Protein AF-A0A231PAL4-F1 (afdb_monomer)

Solvent-accessible surface area (backbone atoms only — not comparable to full-atom values): 9939 Å² total; per-residue (Å²): 138,85,85,81,90,84,82,70,64,68,64,56,58,49,52,58,47,54,54,49,52,53,48,51,53,49,39,53,54,52,53,68,63,46,61,70,56,33,43,75,72,53,26,36,40,89,62,67,60,74,56,46,63,64,40,51,74,91,27,36,32,76,67,29,50,50,52,46,50,51,30,50,54,50,43,44,51,61,42,60,47,79,77,70,95,59,98,63,78,70,42,53,28,37,40,40,36,51,38,51,48,91,56,42,70,84,52,49,82,49,59,83,30,42,78,40,78,52,65,44,80,92,60,52,21,35,31,42,27,30,54,32,71,31,46,93,82,46,59,49,59,53,39,46,51,30,24,53,51,48,43,27,67,61,30,58,21,50,80,70,79,52,67,47,78,46,64,73,79,77,72,75,86,127

Foldseek 3Di:
DDDDPPDPPPVVVVVVVVVVVVLLVVLVVLLPDDLVVCVVVQQFAPAPAFQDAWGDPVRGDPVVVVSLVVLLVLLCCQFQPDPPPDPDDWWKKKKKWKAQPVLCVLVVSCVNQFPDWDADDVNRIIIGIGIGTADPVRSSVSSNVSSVNSSCSRTRRHPDTDMDMGTDDPDPDD

Mean predicted aligned error: 9.57 Å

pLDDT: mean 79.98, std 18.81, range [31.55, 98.12]

Secondary structure (DSSP, 8-state):
------SSHHHHHHHHHHHHHHHHHHHHHHHT--HHHHHHTTSB-SPPPTTSS---GGGB-HHHHHHHHHHHHHHHHHHHSPPP--SS--EEEEEEEEEETTTGGGGGGGGGTEEEEEEETTTTEEEEEEEEEE-TT-HHHHHHHHHHHHHIIIII--S---EEEEETT-PPP-

Structure (mmCIF, N/CA/C/O backbone):
data_AF-A0A231PAL4-F1
#
_entry.id   AF-A0A231PAL4-F1
#
loop_
_atom_site.group_PDB
_atom_site.id
_atom_site.type_symbol
_atom_site.label_atom_id
_atom_site.label_alt_id
_atom_site.label_comp_id
_atom_site.label_asym_id
_atom_site.label_entity_id
_atom_site.label_seq_id
_atom_site.pdbx_PDB_ins_code
_atom_site.Cartn_x
_atom_site.Cartn_y
_atom_site.Cartn_z
_atom_site.occupancy
_atom_site.B_iso_or_equiv
_atom_site.auth_seq_id
_atom_site.auth_comp_id
_atom_site.auth_asym_id
_atom_site.auth_atom_id
_atom_site.pdbx_PDB_model_num
ATOM 1 N N . MET A 1 1 ? 55.505 9.722 -23.314 1.00 39.56 1 MET A N 1
ATOM 2 C CA . MET A 1 1 ? 54.727 9.833 -22.062 1.00 39.56 1 MET A CA 1
ATOM 3 C C . MET A 1 1 ? 53.304 9.411 -22.370 1.00 39.56 1 MET A C 1
ATOM 5 O O . MET A 1 1 ? 52.589 10.172 -23.003 1.00 39.56 1 MET A O 1
ATOM 9 N N . ALA A 1 2 ? 52.949 8.171 -22.037 1.00 39.62 2 ALA A N 1
ATOM 10 C CA . ALA A 1 2 ? 51.598 7.645 -22.199 1.00 39.62 2 ALA A CA 1
ATOM 11 C C . ALA A 1 2 ? 50.848 7.845 -20.877 1.00 39.62 2 ALA A C 1
ATOM 13 O O . ALA A 1 2 ? 51.304 7.373 -19.838 1.00 39.62 2 ALA A O 1
ATOM 14 N N . THR A 1 3 ? 49.749 8.593 -20.904 1.00 45.41 3 THR A N 1
ATOM 15 C CA . THR A 1 3 ? 48.807 8.692 -19.785 1.00 45.41 3 THR A CA 1
ATOM 16 C C . THR A 1 3 ? 47.838 7.521 -19.865 1.00 45.41 3 THR A C 1
ATOM 18 O O . THR A 1 3 ? 47.054 7.423 -20.806 1.00 45.41 3 THR A O 1
ATOM 21 N N . ASP A 1 4 ? 47.941 6.635 -18.884 1.00 41.78 4 ASP A N 1
ATOM 22 C CA . ASP A 1 4 ? 47.073 5.487 -18.644 1.00 41.78 4 ASP A CA 1
ATOM 23 C C . ASP A 1 4 ? 45.671 5.957 -18.181 1.00 41.78 4 ASP A C 1
ATOM 25 O O . ASP A 1 4 ? 45.582 6.672 -17.177 1.00 41.78 4 ASP A O 1
ATOM 29 N N . PRO A 1 5 ? 44.569 5.616 -18.880 1.00 47.16 5 PRO A N 1
ATOM 30 C CA . PRO A 1 5 ? 43.214 5.977 -18.478 1.00 47.16 5 PRO A CA 1
ATOM 31 C C . PRO A 1 5 ? 42.519 4.826 -17.728 1.00 47.16 5 PRO A C 1
ATOM 33 O O . PRO A 1 5 ? 41.388 4.482 -18.051 1.00 47.16 5 PRO A O 1
ATOM 36 N N . THR A 1 6 ? 43.155 4.221 -16.720 1.00 50.81 6 THR A N 1
ATOM 37 C CA . THR A 1 6 ? 42.575 3.058 -16.008 1.00 50.81 6 THR A CA 1
ATOM 38 C C . THR A 1 6 ? 42.416 3.286 -14.500 1.00 50.81 6 THR A C 1
ATOM 40 O O . THR A 1 6 ? 42.721 2.418 -13.690 1.00 50.81 6 THR A O 1
ATOM 43 N N . ALA A 1 7 ? 41.926 4.459 -14.079 1.00 43.41 7 ALA A N 1
ATOM 44 C CA . ALA A 1 7 ? 41.686 4.754 -12.654 1.00 43.41 7 ALA A CA 1
ATOM 45 C C . ALA A 1 7 ? 40.228 5.126 -12.294 1.00 43.41 7 ALA A C 1
ATOM 47 O O . ALA A 1 7 ? 39.938 5.413 -11.136 1.00 43.41 7 ALA A O 1
ATOM 48 N N . GLY A 1 8 ? 39.285 5.103 -13.250 1.00 39.06 8 GLY A N 1
ATOM 49 C CA . GLY A 1 8 ? 37.893 5.546 -13.029 1.00 39.06 8 GLY A CA 1
ATOM 50 C C . GLY A 1 8 ? 36.840 4.444 -12.817 1.00 39.06 8 GLY A C 1
ATOM 51 O O . GLY A 1 8 ? 35.751 4.726 -12.314 1.00 39.06 8 GLY A O 1
ATOM 52 N N . GLU A 1 9 ? 37.130 3.194 -13.185 1.00 39.22 9 GLU A N 1
ATOM 53 C CA . GLU A 1 9 ? 36.145 2.098 -13.196 1.00 39.22 9 GLU A CA 1
ATOM 54 C C . GLU A 1 9 ? 35.935 1.314 -11.881 1.00 39.22 9 GLU A C 1
ATOM 56 O O . GLU A 1 9 ? 34.792 0.911 -11.630 1.00 39.22 9 GLU A O 1
ATOM 61 N N . PRO A 1 10 ? 36.929 1.086 -10.995 1.00 38.16 10 PRO A N 1
ATOM 62 C CA . PRO A 1 10 ? 36.701 0.243 -9.817 1.00 38.16 10 PRO A CA 1
ATOM 63 C C . PRO A 1 10 ? 35.862 0.948 -8.739 1.00 38.16 10 PRO A C 1
ATOM 65 O O . PRO A 1 10 ? 35.015 0.312 -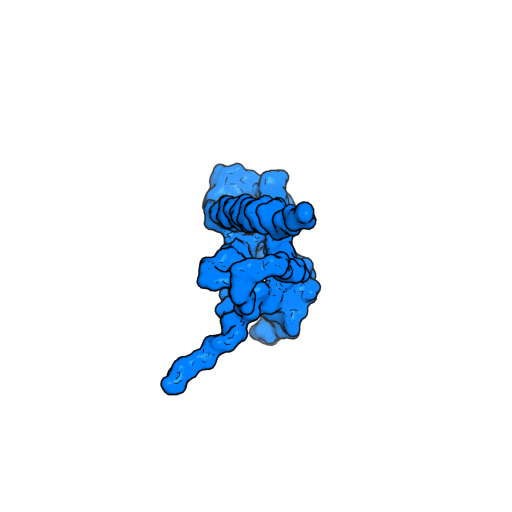8.109 1.00 38.16 10 PRO A O 1
ATOM 68 N N . ALA A 1 11 ? 36.021 2.267 -8.576 1.00 36.81 11 ALA A N 1
ATOM 69 C CA . ALA A 1 11 ? 35.283 3.054 -7.586 1.00 36.81 11 ALA A CA 1
ATOM 70 C C . ALA A 1 11 ? 33.777 3.141 -7.903 1.00 36.81 11 ALA A C 1
ATOM 72 O O . ALA A 1 11 ? 32.945 3.009 -7.006 1.00 36.81 11 ALA A O 1
ATOM 73 N N . ARG A 1 12 ? 33.410 3.263 -9.188 1.00 32.91 12 ARG A N 1
ATOM 74 C CA . ARG A 1 12 ? 32.002 3.293 -9.629 1.00 32.91 12 ARG A CA 1
ATOM 75 C C . ARG A 1 12 ? 31.307 1.938 -9.453 1.00 32.91 12 ARG A C 1
ATOM 77 O O . ARG A 1 12 ? 30.153 1.892 -9.034 1.00 32.91 12 ARG A O 1
ATOM 84 N N . ARG A 1 13 ? 32.016 0.824 -9.690 1.00 34.34 13 ARG A N 1
ATOM 85 C CA . ARG A 1 13 ? 31.486 -0.536 -9.456 1.00 34.34 13 ARG A CA 1
ATOM 86 C C . ARG A 1 13 ? 31.380 -0.894 -7.968 1.00 34.34 13 ARG A C 1
ATOM 88 O O . ARG A 1 13 ? 30.553 -1.727 -7.606 1.00 34.34 13 ARG A O 1
ATOM 95 N N . ALA A 1 14 ? 32.219 -0.318 -7.107 1.00 31.55 14 ALA A N 1
ATOM 96 C CA . ALA A 1 14 ? 32.127 -0.501 -5.658 1.00 31.55 14 ALA A CA 1
ATOM 97 C C . ALA A 1 14 ? 30.946 0.284 -5.058 1.00 31.55 14 ALA A C 1
ATOM 99 O O . ALA A 1 14 ? 30.164 -0.292 -4.304 1.00 31.55 14 ALA A O 1
ATOM 100 N N . ALA A 1 15 ? 30.749 1.542 -5.473 1.00 33.00 15 ALA A N 1
ATOM 101 C CA . ALA A 1 15 ? 29.621 2.369 -5.039 1.00 33.00 15 ALA A CA 1
ATOM 102 C C . ALA A 1 15 ? 28.259 1.746 -5.408 1.00 33.00 15 ALA A C 1
ATOM 104 O O . ALA A 1 15 ? 27.403 1.603 -4.541 1.00 33.00 15 ALA A O 1
ATOM 105 N N . GLY A 1 16 ? 28.094 1.260 -6.646 1.00 38.75 16 GLY A N 1
ATOM 106 C CA . GLY A 1 16 ? 26.850 0.601 -7.075 1.00 38.75 16 GLY A CA 1
ATOM 107 C C . GLY A 1 16 ? 26.561 -0.749 -6.397 1.00 38.75 16 GLY A C 1
ATOM 108 O O . GLY A 1 16 ? 25.411 -1.177 -6.349 1.00 38.75 16 GLY A O 1
ATOM 109 N N . ARG A 1 17 ? 27.579 -1.432 -5.847 1.00 41.25 17 ARG A N 1
ATOM 110 C CA . ARG A 1 17 ? 27.397 -2.677 -5.073 1.00 41.25 17 ARG A CA 1
ATOM 111 C C . ARG A 1 17 ? 27.004 -2.416 -3.622 1.00 41.25 17 ARG A C 1
ATOM 113 O O . ARG A 1 17 ? 26.151 -3.128 -3.105 1.00 41.25 17 ARG A O 1
ATOM 120 N N . SER A 1 18 ? 27.598 -1.407 -2.984 1.00 40.84 18 SER A N 1
ATOM 121 C CA . SER A 1 18 ? 27.223 -1.003 -1.622 1.00 40.84 18 SER A CA 1
ATOM 122 C C . SER A 1 18 ? 25.817 -0.409 -1.566 1.00 40.84 18 SER A C 1
ATOM 124 O O . SER A 1 18 ? 25.085 -0.703 -0.626 1.00 40.84 18 SER A O 1
ATOM 126 N N . ASP A 1 19 ? 25.426 0.361 -2.583 1.00 56.66 19 ASP A N 1
ATOM 127 C CA . ASP A 1 19 ? 24.081 0.934 -2.696 1.00 56.66 19 ASP A CA 1
ATOM 128 C C . ASP A 1 19 ? 23.008 -0.157 -2.882 1.00 56.66 19 ASP A C 1
ATOM 130 O O . ASP A 1 19 ? 22.002 -0.174 -2.173 1.00 56.66 19 ASP A O 1
ATOM 134 N N . ARG A 1 20 ? 23.282 -1.173 -3.719 1.00 56.56 20 ARG A N 1
ATOM 135 C CA . ARG A 1 20 ? 22.417 -2.363 -3.832 1.00 56.56 20 ARG A CA 1
ATOM 136 C C . ARG A 1 20 ? 22.336 -3.173 -2.546 1.00 56.56 20 ARG A C 1
ATOM 138 O O . ARG A 1 20 ? 21.238 -3.500 -2.127 1.00 56.56 20 ARG A O 1
ATOM 145 N N . ALA A 1 21 ? 23.463 -3.474 -1.901 1.00 54.19 21 ALA A N 1
ATOM 146 C CA . ALA A 1 21 ? 23.457 -4.255 -0.664 1.00 54.19 21 ALA A CA 1
ATOM 147 C C . ALA A 1 21 ? 22.711 -3.529 0.473 1.00 54.19 21 ALA A C 1
ATOM 149 O O . ALA A 1 21 ? 21.991 -4.158 1.247 1.00 54.19 21 ALA A O 1
ATOM 150 N N . ALA A 1 22 ? 22.842 -2.201 0.559 1.00 58.34 22 ALA A N 1
ATOM 151 C CA . ALA A 1 22 ? 22.067 -1.385 1.489 1.00 58.34 22 ALA A CA 1
ATOM 152 C C . ALA A 1 22 ? 20.565 -1.404 1.147 1.00 58.34 22 ALA A C 1
ATOM 154 O O . ALA A 1 22 ? 19.738 -1.548 2.051 1.00 58.34 22 ALA A O 1
ATOM 155 N N . GLY A 1 23 ? 20.217 -1.331 -0.142 1.00 61.91 23 GLY A N 1
ATOM 156 C CA . GLY A 1 23 ? 18.854 -1.520 -0.640 1.00 61.91 23 GLY A CA 1
ATOM 157 C C . GLY A 1 23 ? 18.275 -2.891 -0.280 1.00 61.91 23 GLY A C 1
ATOM 158 O O . GLY A 1 23 ? 17.208 -2.961 0.324 1.00 61.91 23 GLY A O 1
ATOM 159 N N . ASP A 1 24 ? 19.003 -3.975 -0.540 1.00 71.06 24 ASP A N 1
ATOM 160 C CA . ASP A 1 24 ? 18.578 -5.353 -0.264 1.00 71.06 24 ASP A CA 1
ATOM 161 C C . ASP A 1 24 ? 18.382 -5.613 1.236 1.00 71.06 24 ASP A C 1
ATOM 163 O O . ASP A 1 24 ? 17.384 -6.215 1.648 1.00 71.06 24 ASP A O 1
ATOM 167 N N . CYS A 1 25 ? 19.288 -5.112 2.082 1.00 73.12 25 CYS A N 1
ATOM 168 C CA . CYS A 1 25 ? 19.137 -5.165 3.537 1.00 73.12 25 CYS A CA 1
ATOM 169 C C . CYS A 1 25 ? 17.898 -4.387 4.004 1.00 73.12 25 CYS A C 1
ATOM 171 O O . CYS A 1 25 ? 17.146 -4.863 4.860 1.00 73.12 25 CYS A O 1
ATOM 173 N N . ARG A 1 26 ? 17.648 -3.208 3.422 1.00 80.50 26 ARG A N 1
ATOM 174 C CA . ARG A 1 26 ? 16.471 -2.388 3.731 1.00 80.50 26 ARG A CA 1
ATOM 175 C C . ARG A 1 26 ? 15.176 -3.089 3.322 1.00 80.50 26 ARG A C 1
ATOM 177 O O . ARG A 1 26 ? 14.260 -3.174 4.138 1.00 80.50 26 ARG A O 1
ATOM 184 N N . VAL A 1 27 ? 15.117 -3.651 2.116 1.00 82.62 27 VAL A N 1
ATOM 185 C CA . VAL A 1 27 ? 13.963 -4.412 1.607 1.00 82.62 27 VAL A CA 1
ATOM 186 C C . VAL A 1 27 ? 13.702 -5.644 2.466 1.00 82.62 27 VAL A C 1
ATOM 188 O O . VAL A 1 27 ? 12.565 -5.878 2.869 1.00 82.62 27 VAL A O 1
ATOM 191 N N . THR A 1 28 ? 14.748 -6.392 2.820 1.00 86.38 28 THR A N 1
ATOM 192 C CA . THR A 1 28 ? 14.639 -7.570 3.692 1.00 86.38 28 THR A CA 1
ATOM 193 C C . THR A 1 28 ? 14.073 -7.196 5.060 1.00 86.38 28 THR A C 1
ATOM 195 O O . THR A 1 28 ? 13.178 -7.871 5.573 1.00 86.38 28 THR A O 1
ATOM 198 N N . ARG A 1 29 ? 14.529 -6.077 5.640 1.00 90.81 29 ARG A N 1
ATOM 199 C CA . ARG A 1 29 ? 13.990 -5.562 6.902 1.00 90.81 29 ARG A CA 1
ATOM 200 C C . ARG A 1 29 ? 12.508 -5.208 6.776 1.00 90.81 29 ARG A C 1
ATOM 202 O O . ARG A 1 29 ? 11.723 -5.645 7.613 1.00 90.81 29 ARG A O 1
ATOM 209 N N . LEU A 1 30 ? 12.111 -4.473 5.736 1.00 89.12 30 LEU A N 1
ATOM 210 C CA . LEU A 1 30 ? 10.705 -4.118 5.504 1.00 89.12 30 LEU A CA 1
ATOM 211 C C . LEU A 1 30 ? 9.830 -5.365 5.297 1.00 89.12 30 LEU A C 1
ATOM 213 O O . LEU A 1 30 ? 8.760 -5.486 5.892 1.00 89.12 30 LEU A O 1
ATOM 217 N N . ALA A 1 31 ? 10.330 -6.346 4.546 1.00 89.44 31 ALA A N 1
ATOM 218 C CA . ALA A 1 31 ? 9.666 -7.623 4.309 1.00 89.44 31 ALA A CA 1
ATOM 219 C C . ALA A 1 31 ? 9.557 -8.511 5.563 1.00 89.44 31 ALA A C 1
ATOM 221 O O . ALA A 1 31 ? 8.770 -9.458 5.560 1.00 89.44 31 ALA A O 1
ATOM 222 N N . SER A 1 32 ? 10.294 -8.217 6.638 1.00 93.19 32 SER A N 1
ATOM 223 C CA . SER A 1 32 ? 10.202 -8.953 7.907 1.00 93.19 32 SER A CA 1
ATOM 224 C C . SER A 1 32 ? 9.032 -8.515 8.797 1.00 93.19 32 SER A C 1
ATOM 226 O O . SER A 1 32 ? 8.718 -9.190 9.780 1.00 93.19 32 SER A O 1
ATOM 228 N N . TRP A 1 33 ? 8.381 -7.393 8.477 1.00 95.38 33 TRP A N 1
ATOM 229 C CA . TRP A 1 33 ? 7.232 -6.899 9.228 1.00 95.38 33 TRP A CA 1
ATOM 230 C C . TRP A 1 33 ? 5.939 -7.554 8.765 1.00 95.38 33 TRP A C 1
ATOM 232 O O . TRP A 1 33 ? 5.647 -7.638 7.571 1.00 95.38 33 TRP A O 1
ATOM 242 N N . ASN A 1 34 ? 5.133 -7.975 9.726 1.00 94.25 34 ASN A N 1
ATOM 243 C CA . ASN A 1 34 ? 3.757 -8.394 9.519 1.00 94.25 34 ASN A CA 1
ATOM 244 C C . ASN A 1 34 ? 2.898 -7.792 10.631 1.00 94.25 34 ASN A C 1
ATOM 246 O O . ASN A 1 34 ? 3.424 -7.390 11.670 1.00 94.25 34 ASN A O 1
ATOM 250 N N . ARG A 1 35 ? 1.583 -7.756 10.424 1.00 93.94 35 ARG A N 1
ATOM 251 C CA . ARG A 1 35 ? 0.647 -7.182 11.393 1.00 93.94 35 ARG A CA 1
ATOM 252 C C . ARG A 1 35 ? 0.814 -7.689 12.830 1.00 93.94 35 ARG A C 1
ATOM 254 O O . ARG A 1 35 ? 0.887 -6.871 13.736 1.00 93.94 35 ARG A O 1
ATOM 261 N N . ALA A 1 36 ? 0.944 -9.001 13.039 1.00 95.25 36 ALA A N 1
ATOM 262 C CA . ALA A 1 36 ? 1.097 -9.565 14.383 1.00 95.25 36 ALA A CA 1
ATOM 263 C C . ALA A 1 36 ? 2.352 -9.028 15.089 1.00 95.25 36 ALA A C 1
ATOM 265 O O . ALA A 1 36 ? 2.319 -8.697 16.270 1.00 95.25 36 ALA A O 1
ATOM 266 N N . ARG A 1 37 ? 3.452 -8.883 14.347 1.00 96.69 37 ARG A N 1
ATOM 267 C CA . ARG A 1 37 ? 4.691 -8.294 14.853 1.00 96.69 37 ARG A CA 1
ATOM 268 C C . ARG A 1 37 ? 4.561 -6.789 15.107 1.00 96.69 37 ARG A C 1
ATOM 270 O O . ARG A 1 37 ? 5.074 -6.310 16.109 1.00 96.69 37 ARG A O 1
ATOM 277 N N . LEU A 1 38 ? 3.867 -6.056 14.233 1.00 97.56 38 LEU A N 1
ATOM 278 C CA . LEU A 1 38 ? 3.600 -4.624 14.421 1.00 97.56 38 LEU A CA 1
ATOM 279 C C . LEU A 1 38 ? 2.795 -4.362 15.701 1.00 97.56 38 LEU A C 1
ATOM 281 O O . LEU A 1 38 ? 3.091 -3.409 16.415 1.00 97.56 38 LEU A O 1
ATOM 285 N N . GLU A 1 39 ? 1.813 -5.212 16.002 1.00 97.12 39 GLU A N 1
ATOM 286 C CA . GLU A 1 39 ? 1.024 -5.144 17.238 1.00 97.12 39 GLU A CA 1
ATOM 287 C C . GLU A 1 39 ? 1.867 -5.548 18.459 1.00 97.12 39 GLU A C 1
ATOM 289 O O . GLU A 1 39 ? 1.925 -4.811 19.441 1.00 97.12 39 GLU A O 1
ATOM 294 N N . ALA A 1 40 ? 2.593 -6.670 18.382 1.00 97.38 40 ALA A N 1
ATOM 295 C CA . ALA A 1 40 ? 3.423 -7.169 19.482 1.00 97.38 40 ALA A CA 1
ATOM 296 C C . ALA A 1 40 ? 4.557 -6.207 19.880 1.00 97.38 40 ALA A C 1
ATOM 298 O O . ALA A 1 40 ? 4.898 -6.109 21.057 1.00 97.38 40 ALA A O 1
ATOM 299 N N . GLU A 1 41 ? 5.138 -5.495 18.913 1.00 97.19 41 GLU A N 1
ATOM 300 C CA . GLU A 1 41 ? 6.200 -4.511 19.148 1.00 97.19 41 GLU A CA 1
ATOM 301 C C . GLU A 1 41 ? 5.662 -3.088 19.410 1.00 97.19 41 GLU A C 1
ATOM 303 O O . GLU A 1 41 ? 6.445 -2.157 19.589 1.00 97.19 41 GLU A O 1
ATOM 308 N N . GLY A 1 42 ? 4.337 -2.889 19.457 1.00 97.12 42 GLY A N 1
ATOM 309 C CA . GLY A 1 42 ? 3.725 -1.591 19.771 1.00 97.12 42 GLY A CA 1
ATOM 310 C C . GLY A 1 42 ? 3.863 -0.535 18.666 1.00 97.12 42 GLY A C 1
ATOM 311 O O . GLY A 1 42 ? 3.778 0.668 18.924 1.00 97.12 42 GLY A O 1
ATOM 312 N N . LEU A 1 43 ? 4.095 -0.955 17.421 1.00 97.69 43 LEU A N 1
ATOM 313 C CA . LEU A 1 43 ? 4.076 -0.074 16.248 1.00 97.69 43 LEU A CA 1
ATOM 314 C C . LEU A 1 43 ? 2.640 0.208 15.786 1.00 97.69 43 LEU A C 1
ATOM 316 O O . LEU A 1 43 ? 2.354 1.307 15.309 1.00 97.69 43 LEU A O 1
ATOM 320 N N . LEU A 1 44 ? 1.750 -0.769 15.966 1.00 97.75 44 LEU A N 1
ATOM 321 C CA . LEU A 1 44 ? 0.325 -0.697 15.661 1.00 97.75 44 LEU A CA 1
ATOM 322 C C . LEU A 1 44 ? -0.480 -0.826 16.963 1.00 97.75 44 LEU A C 1
ATOM 324 O O . LEU A 1 44 ? -0.335 -1.802 17.694 1.00 97.75 44 LEU A O 1
ATOM 328 N N . LEU A 1 45 ? -1.300 0.179 17.260 1.00 97.44 45 LEU A N 1
ATOM 329 C CA . LEU A 1 45 ? -1.999 0.370 18.529 1.00 97.44 45 LEU A CA 1
ATOM 330 C C . LEU A 1 45 ? -3.507 0.214 18.320 1.00 97.44 45 LEU A C 1
ATOM 332 O O . LEU A 1 45 ? -4.124 1.021 17.625 1.00 97.44 45 LEU A O 1
ATOM 336 N N . GLU A 1 46 ? -4.085 -0.832 18.916 1.00 95.62 46 GLU A N 1
ATOM 337 C CA . GLU A 1 46 ? -5.530 -1.118 18.896 1.00 95.62 46 GLU A CA 1
ATOM 338 C C . GLU A 1 46 ? -6.183 -0.888 17.516 1.00 95.62 46 GLU A C 1
ATOM 340 O O . GLU A 1 46 ? -7.143 -0.120 17.403 1.00 95.62 46 GLU A O 1
ATOM 345 N N . PRO A 1 47 ? -5.642 -1.467 16.428 1.00 95.00 47 PRO A N 1
ATOM 346 C CA . PRO A 1 47 ? -6.116 -1.147 15.091 1.00 95.00 47 PRO A CA 1
ATOM 347 C C . PRO A 1 47 ? -7.547 -1.662 14.870 1.00 95.00 47 PRO A C 1
ATOM 349 O O . PRO A 1 47 ? -7.924 -2.700 15.426 1.00 95.00 47 PRO A O 1
ATOM 352 N N . PRO A 1 48 ? -8.340 -1.016 13.994 1.00 95.56 48 PRO A N 1
ATOM 353 C CA . PRO A 1 48 ? -9.622 -1.566 13.572 1.00 95.5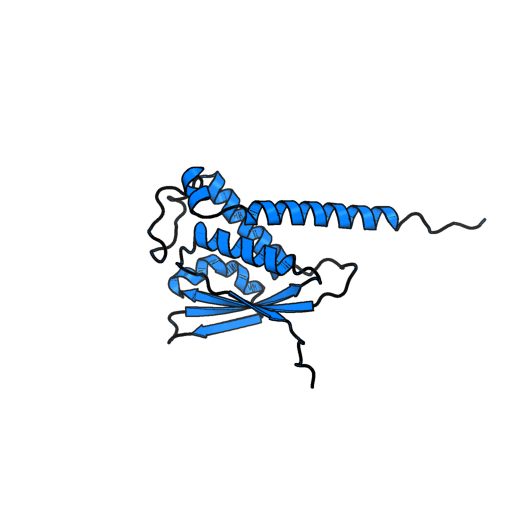6 48 PRO A CA 1
ATOM 354 C C . PRO A 1 48 ? -9.463 -2.977 12.975 1.00 95.56 48 PRO A C 1
ATOM 356 O O . PRO A 1 48 ? -8.398 -3.300 12.427 1.00 95.56 48 PRO A O 1
ATOM 359 N N . PRO A 1 49 ? -10.524 -3.810 13.007 1.00 94.44 49 PRO A N 1
ATOM 360 C CA . PRO A 1 49 ? -10.522 -5.114 12.349 1.00 94.44 49 PRO A CA 1
ATOM 361 C C . PRO A 1 49 ? -10.082 -5.010 10.882 1.00 94.44 49 PRO A C 1
ATOM 363 O O . PRO A 1 49 ? -10.388 -4.019 10.210 1.00 94.44 49 PRO A O 1
ATOM 366 N N . ARG A 1 50 ? -9.374 -6.027 10.371 1.00 94.06 50 ARG A N 1
ATOM 367 C CA . ARG A 1 50 ? -9.004 -6.089 8.943 1.00 94.06 50 ARG A CA 1
ATOM 368 C C . ARG A 1 50 ? -10.248 -6.001 8.057 1.00 94.06 50 ARG A C 1
ATOM 370 O O . ARG A 1 50 ? -11.271 -6.604 8.365 1.00 94.06 50 ARG A O 1
ATOM 377 N N . GLY A 1 51 ? -10.135 -5.265 6.955 1.00 92.19 51 GLY A N 1
ATOM 378 C CA . GLY A 1 51 ? -11.242 -4.937 6.051 1.00 92.19 51 GLY A CA 1
ATOM 379 C C . GLY A 1 51 ? -12.197 -3.873 6.583 1.00 92.19 51 GLY A C 1
ATOM 380 O O . GLY A 1 51 ? -13.166 -3.532 5.913 1.00 92.19 51 GLY A O 1
ATOM 381 N N . GLY A 1 52 ? -11.935 -3.340 7.777 1.00 92.69 52 GLY A N 1
ATOM 382 C CA . GLY A 1 52 ? -12.684 -2.238 8.358 1.00 92.69 52 GLY A CA 1
ATOM 383 C C . GLY A 1 52 ? -12.227 -0.870 7.836 1.00 92.69 52 GLY A C 1
ATOM 384 O O . GLY A 1 52 ? -11.689 -0.760 6.734 1.00 92.69 52 GLY A O 1
ATOM 385 N N . PRO A 1 53 ? -12.409 0.197 8.629 1.00 95.50 53 PRO A N 1
ATOM 386 C CA . PRO A 1 53 ? -11.940 1.539 8.292 1.00 95.50 53 PRO A CA 1
ATOM 387 C C . PRO A 1 53 ? -10.424 1.608 8.070 1.00 95.50 53 PRO A C 1
ATOM 389 O O . PRO A 1 53 ? -9.678 0.705 8.459 1.00 95.50 53 PRO A O 1
ATOM 392 N N . LEU A 1 54 ? -9.971 2.725 7.495 1.00 96.50 54 LEU A N 1
ATOM 393 C CA . LEU A 1 54 ? -8.551 3.073 7.459 1.00 96.50 54 LEU A CA 1
ATOM 394 C C . LEU A 1 54 ? -7.960 3.088 8.871 1.00 96.50 54 LEU A C 1
ATOM 396 O O . LEU A 1 54 ? -8.583 3.569 9.820 1.00 96.50 54 LEU A O 1
ATOM 400 N N . ILE A 1 55 ? -6.724 2.619 8.992 1.00 96.62 55 ILE A N 1
ATOM 401 C CA . ILE A 1 55 ? -5.934 2.804 10.204 1.00 96.62 55 ILE A CA 1
ATOM 402 C C . ILE A 1 55 ? -5.484 4.266 10.197 1.00 96.62 55 ILE A C 1
ATOM 404 O O . ILE A 1 55 ? -4.676 4.690 9.370 1.00 96.62 55 ILE A O 1
ATOM 408 N N . GLY A 1 56 ? -6.058 5.067 11.092 1.00 95.38 56 GLY A N 1
ATOM 409 C CA . GLY A 1 56 ? -5.672 6.464 11.280 1.00 95.38 56 GLY A CA 1
ATOM 410 C C . GLY A 1 56 ? -4.387 6.619 12.111 1.00 95.38 56 GLY A C 1
ATOM 411 O O . GLY A 1 56 ? -3.957 5.664 12.757 1.00 95.38 56 GLY A O 1
ATOM 412 N N . PRO A 1 57 ? -3.800 7.829 12.168 1.00 96.31 57 PRO A N 1
ATOM 413 C CA . PRO A 1 57 ? -2.591 8.100 12.956 1.00 96.31 57 PRO A CA 1
ATOM 414 C C . PRO A 1 57 ? -2.712 7.752 14.445 1.00 96.31 57 PRO A C 1
ATOM 416 O O . PRO A 1 57 ? -1.727 7.374 15.064 1.00 96.31 57 PRO A O 1
ATOM 419 N N . ALA A 1 58 ? -3.921 7.821 15.015 1.00 96.81 58 ALA A N 1
ATOM 420 C CA . ALA A 1 58 ? -4.180 7.454 16.410 1.00 96.81 58 ALA A CA 1
ATOM 421 C C . ALA A 1 58 ? -3.863 5.979 16.730 1.00 96.81 58 ALA A C 1
ATOM 423 O O . ALA A 1 58 ? -3.623 5.643 17.884 1.00 96.81 58 ALA A O 1
ATOM 424 N N . HIS A 1 59 ? -3.835 5.117 15.711 1.00 97.81 59 HIS A N 1
ATOM 425 C CA . HIS A 1 59 ? -3.544 3.692 15.840 1.00 97.81 59 HIS A CA 1
ATOM 426 C C . HIS A 1 59 ? -2.079 3.353 15.551 1.00 97.81 59 HIS A C 1
ATOM 428 O O . HIS A 1 59 ? -1.736 2.185 15.402 1.00 97.81 59 HIS A O 1
ATOM 434 N N . ARG A 1 60 ? -1.191 4.341 15.424 1.00 97.69 60 ARG A N 1
ATOM 435 C CA . ARG A 1 60 ? 0.233 4.112 15.168 1.00 97.69 60 ARG A CA 1
ATOM 436 C C . ARG A 1 60 ? 1.068 4.833 16.206 1.00 97.69 60 ARG A C 1
ATOM 438 O O . ARG A 1 60 ? 0.823 5.992 16.527 1.00 97.69 60 ARG A O 1
ATOM 445 N N . SER A 1 61 ? 2.091 4.156 16.709 1.00 98.12 61 SER A N 1
ATOM 446 C CA . SER A 1 61 ? 3.120 4.840 17.489 1.00 98.12 61 SER A CA 1
ATOM 447 C C . SER A 1 61 ? 4.006 5.692 16.566 1.00 98.12 61 SER A C 1
ATOM 449 O O . SER A 1 61 ? 3.984 5.504 15.345 1.00 98.12 61 SER A O 1
ATOM 451 N N . PRO A 1 62 ? 4.845 6.596 17.107 1.00 97.94 62 PRO A N 1
ATOM 452 C CA . PRO A 1 62 ? 5.801 7.348 16.292 1.00 97.94 62 PRO A CA 1
ATOM 453 C C . PRO A 1 62 ? 6.701 6.451 15.426 1.00 97.94 62 PRO A C 1
ATOM 455 O O . PRO A 1 62 ? 6.992 6.791 14.283 1.00 97.94 62 PRO A O 1
ATOM 458 N N . ALA A 1 63 ? 7.087 5.276 15.935 1.00 96.94 63 ALA A N 1
ATOM 459 C CA . ALA A 1 63 ? 7.864 4.295 15.180 1.00 96.94 63 ALA A CA 1
ATOM 460 C C . ALA A 1 63 ? 7.050 3.644 14.047 1.00 96.94 63 ALA A C 1
ATOM 462 O O . ALA A 1 63 ? 7.579 3.426 12.958 1.00 96.94 63 ALA A O 1
ATOM 463 N N . GLY A 1 64 ? 5.762 3.366 14.275 1.00 97.38 64 GLY A N 1
ATOM 464 C CA . GLY A 1 64 ? 4.856 2.874 13.233 1.00 97.38 64 GLY A CA 1
ATOM 465 C C . GLY A 1 64 ? 4.622 3.901 12.122 1.00 97.38 64 GLY A C 1
ATOM 466 O O . GLY A 1 64 ? 4.595 3.543 10.945 1.00 97.38 64 GLY A O 1
ATOM 467 N N . GLU A 1 65 ? 4.516 5.184 12.475 1.00 97.81 65 GLU A N 1
ATOM 468 C CA . GLU A 1 65 ? 4.393 6.276 11.502 1.00 97.81 65 GLU A CA 1
ATOM 469 C C . GLU A 1 65 ? 5.681 6.458 10.683 1.00 97.81 65 GLU A C 1
ATOM 471 O O . GLU A 1 65 ? 5.619 6.649 9.468 1.00 97.81 65 GLU A O 1
ATOM 476 N N . GLU A 1 66 ? 6.854 6.330 11.312 1.00 96.81 66 GLU A N 1
ATOM 477 C CA . GLU A 1 66 ? 8.136 6.346 10.598 1.00 96.81 66 GLU A CA 1
ATOM 478 C C . GLU A 1 66 ? 8.244 5.182 9.609 1.00 96.81 66 GLU A C 1
ATOM 480 O O . GLU A 1 66 ? 8.615 5.376 8.454 1.00 96.81 66 GLU A O 1
ATOM 485 N N . LEU A 1 67 ? 7.851 3.978 10.031 1.00 96.69 67 LEU A N 1
ATOM 486 C CA . LEU A 1 67 ? 7.867 2.796 9.174 1.00 96.69 67 LEU A CA 1
ATOM 487 C C . LEU A 1 67 ? 6.920 2.942 7.973 1.00 96.69 67 LEU A C 1
ATOM 489 O O . LEU A 1 67 ? 7.281 2.565 6.855 1.00 96.69 67 LEU A O 1
ATOM 493 N N . LEU A 1 68 ? 5.728 3.516 8.180 1.00 96.44 68 LEU A N 1
ATOM 494 C CA . LEU A 1 68 ? 4.788 3.825 7.100 1.00 96.44 68 LEU A CA 1
ATOM 495 C C . LEU A 1 68 ? 5.390 4.829 6.110 1.00 96.44 68 LEU A C 1
ATOM 497 O O . LEU A 1 68 ? 5.306 4.625 4.895 1.00 96.44 68 LEU A O 1
ATOM 501 N N . ARG A 1 69 ? 6.009 5.903 6.613 1.00 95.31 69 ARG A N 1
ATOM 502 C CA . ARG A 1 69 ? 6.675 6.904 5.771 1.00 95.31 69 ARG A CA 1
ATOM 503 C C . ARG A 1 69 ? 7.793 6.274 4.956 1.00 95.31 69 ARG A C 1
ATOM 505 O O . ARG A 1 69 ? 7.841 6.462 3.746 1.00 95.31 69 ARG A O 1
ATOM 512 N N . GLU A 1 70 ? 8.627 5.466 5.595 1.00 94.25 70 GLU A N 1
ATOM 513 C CA . GLU A 1 70 ? 9.728 4.788 4.931 1.00 94.25 70 GLU A CA 1
ATOM 514 C C . GLU A 1 70 ? 9.249 3.858 3.810 1.00 94.25 70 GLU A C 1
ATOM 516 O O . GLU A 1 70 ? 9.825 3.855 2.720 1.00 94.25 70 GLU A O 1
ATOM 521 N N . ALA A 1 71 ? 8.180 3.094 4.056 1.00 94.06 71 ALA A N 1
ATOM 522 C CA . ALA A 1 71 ? 7.585 2.224 3.050 1.00 94.06 71 ALA A CA 1
ATOM 523 C C . ALA A 1 71 ? 7.048 3.025 1.852 1.00 94.06 71 ALA A C 1
ATOM 525 O O . ALA A 1 71 ? 7.255 2.617 0.710 1.00 94.06 71 ALA A O 1
ATOM 526 N N . ARG A 1 72 ? 6.401 4.174 2.092 1.00 93.94 72 ARG A N 1
ATOM 527 C CA . ARG A 1 72 ? 5.894 5.070 1.038 1.00 93.94 72 ARG A CA 1
ATOM 528 C C . ARG A 1 72 ? 7.008 5.734 0.244 1.00 93.94 72 ARG A C 1
ATOM 530 O O . ARG A 1 72 ? 6.917 5.802 -0.978 1.00 93.94 72 ARG A O 1
ATOM 537 N N . ASP A 1 73 ? 8.047 6.208 0.920 1.00 91.06 73 ASP A N 1
ATOM 538 C CA . ASP A 1 73 ? 9.189 6.850 0.275 1.00 91.06 73 ASP A CA 1
ATOM 539 C C . ASP A 1 73 ? 9.942 5.860 -0.613 1.00 91.06 73 ASP A C 1
ATOM 541 O O . ASP A 1 73 ? 10.274 6.199 -1.747 1.00 91.06 73 ASP A O 1
ATOM 545 N N . LEU A 1 74 ? 10.147 4.625 -0.140 1.00 89.81 74 LEU A N 1
ATOM 546 C CA . LEU A 1 74 ? 10.740 3.574 -0.962 1.00 89.81 74 LEU A CA 1
ATOM 547 C C . LEU A 1 74 ? 9.825 3.202 -2.134 1.00 89.81 74 LEU A C 1
ATOM 549 O O . LEU A 1 74 ? 10.298 3.113 -3.260 1.00 89.81 74 LEU A O 1
ATOM 553 N N . LEU A 1 75 ? 8.519 3.040 -1.905 1.00 90.19 75 LEU A N 1
ATOM 554 C CA . LEU A 1 75 ? 7.574 2.735 -2.980 1.00 90.19 75 LEU A CA 1
ATOM 555 C C . LEU A 1 75 ? 7.555 3.838 -4.051 1.00 90.19 75 LEU A C 1
ATOM 557 O O . LEU A 1 75 ? 7.536 3.533 -5.239 1.00 90.19 75 LEU A O 1
ATOM 561 N N . ARG A 1 76 ? 7.615 5.113 -3.646 1.00 87.75 76 ARG A N 1
ATOM 562 C CA . ARG A 1 76 ? 7.745 6.248 -4.567 1.00 87.75 76 ARG A CA 1
ATOM 563 C C . ARG A 1 76 ? 9.060 6.185 -5.339 1.00 87.75 76 ARG A C 1
ATOM 565 O O . ARG A 1 76 ? 9.027 6.350 -6.548 1.00 87.75 76 ARG A O 1
ATOM 572 N N . ALA A 1 77 ? 10.181 5.919 -4.673 1.00 86.00 77 ALA A N 1
ATOM 573 C CA . ALA A 1 77 ? 11.474 5.828 -5.344 1.00 86.00 77 ALA A CA 1
ATOM 574 C C . ALA A 1 77 ? 11.521 4.686 -6.374 1.00 86.00 77 ALA A C 1
ATOM 576 O O . ALA A 1 77 ? 12.076 4.840 -7.451 1.00 86.00 77 ALA A O 1
ATOM 577 N N . LEU A 1 78 ? 10.895 3.545 -6.075 1.00 86.25 78 LEU A N 1
ATOM 578 C CA . LEU A 1 78 ? 10.885 2.392 -6.982 1.00 86.25 78 LEU A CA 1
ATOM 579 C C . LEU A 1 78 ? 9.959 2.571 -8.190 1.00 86.25 78 LEU A C 1
ATOM 581 O O . LEU A 1 78 ? 10.210 1.975 -9.233 1.00 86.25 78 LEU A O 1
ATOM 585 N N . LEU A 1 79 ? 8.866 3.323 -8.034 1.00 85.75 79 LEU A N 1
ATOM 586 C CA . LEU A 1 79 ? 7.817 3.432 -9.052 1.00 85.75 79 LEU A CA 1
ATOM 587 C C . LEU A 1 79 ? 7.839 4.752 -9.828 1.00 85.75 79 LEU A C 1
ATOM 589 O O . LEU A 1 79 ? 7.348 4.794 -10.950 1.00 85.75 79 LEU A O 1
ATOM 593 N N . CYS A 1 80 ? 8.340 5.833 -9.230 1.00 76.31 80 CYS A N 1
ATOM 594 C CA . CYS A 1 80 ? 8.284 7.174 -9.812 1.00 76.31 80 CYS A CA 1
ATOM 595 C C . CYS A 1 80 ? 9.647 7.700 -10.266 1.00 76.31 80 CYS A C 1
ATOM 597 O O . CYS A 1 80 ? 9.672 8.600 -11.105 1.00 76.31 80 CYS A O 1
ATOM 599 N N . ASP A 1 81 ? 10.748 7.223 -9.682 1.00 73.81 81 ASP A N 1
ATOM 600 C CA . ASP A 1 81 ? 12.070 7.728 -10.039 1.00 73.81 81 ASP A CA 1
ATOM 601 C C . ASP A 1 81 ? 12.613 6.961 -11.249 1.00 73.81 81 ASP A C 1
ATOM 603 O O . ASP A 1 81 ? 12.384 5.760 -11.412 1.00 73.81 81 ASP A O 1
ATOM 607 N N . GLU A 1 82 ? 13.340 7.672 -12.112 1.00 64.12 82 GLU A N 1
ATOM 608 C CA . GLU A 1 82 ? 14.040 7.056 -13.237 1.00 64.12 82 GLU A CA 1
ATOM 609 C C . GLU A 1 82 ? 14.986 5.971 -12.713 1.00 64.12 82 GLU A C 1
ATOM 611 O O . GLU A 1 82 ? 15.744 6.226 -11.763 1.00 64.12 82 GLU A O 1
ATOM 616 N N . PRO A 1 83 ? 14.984 4.768 -13.315 1.00 60.97 83 PRO A N 1
ATOM 617 C CA . PRO A 1 83 ? 15.905 3.735 -12.899 1.00 60.97 83 PRO A CA 1
ATOM 618 C C . PRO A 1 83 ? 17.332 4.282 -13.021 1.00 60.97 83 PRO A C 1
ATOM 620 O O . PRO A 1 83 ? 17.687 4.874 -14.048 1.00 60.97 83 PRO A O 1
ATOM 623 N N . PRO A 1 84 ? 18.186 4.094 -11.998 1.00 56.09 84 PRO A N 1
ATOM 624 C CA . PRO A 1 84 ? 19.585 4.461 -12.131 1.00 56.09 84 PRO A CA 1
ATOM 625 C C . PRO A 1 84 ? 20.148 3.731 -13.349 1.00 56.09 84 PRO A C 1
ATOM 627 O O . PRO A 1 84 ? 19.726 2.607 -13.623 1.00 56.09 84 PRO A O 1
ATOM 630 N N . ALA A 1 85 ? 21.093 4.347 -14.068 1.00 55.53 85 ALA A N 1
ATOM 631 C CA . ALA A 1 85 ? 21.757 3.737 -15.221 1.00 55.53 85 ALA A CA 1
ATOM 632 C C . ALA A 1 85 ? 22.355 2.374 -14.820 1.00 55.53 85 ALA A C 1
ATOM 634 O O . ALA A 1 85 ? 23.463 2.281 -14.286 1.00 55.53 85 ALA A O 1
ATOM 635 N N . ALA A 1 86 ? 21.565 1.316 -14.979 1.00 56.69 86 ALA A N 1
ATOM 636 C CA . ALA A 1 86 ? 21.835 0.026 -14.383 1.00 56.69 86 ALA A CA 1
ATOM 637 C C . ALA A 1 86 ? 22.805 -0.740 -15.278 1.00 56.69 86 ALA A C 1
ATOM 639 O O . ALA A 1 86 ? 22.691 -0.741 -16.500 1.00 56.69 86 ALA A O 1
ATOM 640 N N . ALA A 1 87 ? 23.753 -1.443 -14.661 1.00 53.03 87 ALA A N 1
ATOM 641 C CA . ALA A 1 87 ? 24.733 -2.285 -15.346 1.00 53.03 87 ALA A CA 1
ATOM 642 C C . ALA A 1 87 ? 24.135 -3.617 -15.867 1.00 53.03 87 ALA A C 1
ATOM 644 O O . ALA A 1 87 ? 24.778 -4.661 -15.766 1.00 53.03 87 ALA A O 1
ATOM 645 N N . GLY A 1 88 ? 22.893 -3.614 -16.360 1.00 62.78 88 GLY A N 1
ATOM 646 C CA . GLY A 1 88 ? 22.201 -4.804 -16.854 1.00 62.78 88 GLY A CA 1
ATOM 647 C C . GLY A 1 88 ? 20.883 -4.483 -17.567 1.00 62.78 88 GLY A C 1
ATOM 648 O O . GLY A 1 88 ? 20.406 -3.353 -17.482 1.00 62.78 88 GLY A O 1
ATOM 649 N N . PRO A 1 89 ? 20.297 -5.463 -18.278 1.00 64.56 89 PRO A N 1
ATOM 650 C CA . PRO A 1 89 ? 19.036 -5.274 -18.983 1.00 64.56 89 PRO A CA 1
ATOM 651 C C . PRO A 1 89 ? 17.899 -5.044 -17.983 1.00 64.56 89 PRO A C 1
ATOM 653 O O . PRO A 1 89 ? 17.657 -5.874 -17.105 1.00 64.56 89 PRO A O 1
ATOM 656 N N . LEU A 1 90 ? 17.213 -3.915 -18.135 1.00 76.88 90 LEU A N 1
ATOM 657 C CA . LEU A 1 90 ? 15.976 -3.605 -17.427 1.00 76.88 90 LEU A CA 1
ATOM 658 C C . LEU A 1 90 ? 14.796 -4.163 -18.226 1.00 76.88 90 LEU A C 1
ATOM 660 O O . LEU A 1 90 ? 14.767 -4.056 -19.453 1.00 76.88 90 LEU A O 1
ATOM 664 N N . ARG A 1 91 ? 13.830 -4.762 -17.532 1.00 81.69 91 ARG A N 1
ATOM 665 C CA . ARG A 1 91 ? 12.546 -5.186 -18.103 1.00 81.69 91 ARG A CA 1
ATOM 666 C C . ARG A 1 91 ? 11.465 -4.230 -17.629 1.00 81.69 91 ARG A C 1
ATOM 668 O O . ARG A 1 91 ? 11.520 -3.777 -16.495 1.00 81.69 91 ARG A O 1
ATOM 675 N N . VAL A 1 92 ? 10.484 -3.929 -18.470 1.00 84.38 92 VAL A N 1
ATOM 676 C CA . VAL A 1 92 ? 9.322 -3.148 -18.034 1.00 84.38 92 VAL A CA 1
ATOM 677 C C . VAL A 1 92 ? 8.292 -4.108 -17.452 1.00 84.38 92 VAL A C 1
ATOM 679 O O . VAL A 1 92 ? 7.873 -5.056 -18.120 1.00 84.38 92 VAL A O 1
ATOM 682 N N . THR A 1 93 ? 7.881 -3.864 -16.213 1.00 87.00 93 THR A N 1
ATOM 683 C CA . THR A 1 93 ? 6.843 -4.629 -15.523 1.00 87.00 93 THR A CA 1
ATOM 684 C C . THR A 1 93 ? 5.682 -3.706 -15.185 1.00 87.00 93 THR A C 1
ATOM 686 O O . THR A 1 93 ? 5.861 -2.606 -14.674 1.00 87.00 93 THR A O 1
ATOM 689 N N . THR A 1 94 ? 4.469 -4.156 -15.480 1.00 89.81 94 THR A N 1
ATOM 690 C CA . THR A 1 94 ? 3.221 -3.465 -15.175 1.00 89.81 94 THR A CA 1
ATOM 691 C C . THR A 1 94 ? 2.653 -3.986 -13.861 1.00 89.81 94 THR A C 1
ATOM 693 O O . THR A 1 94 ? 2.232 -5.138 -13.779 1.00 89.81 94 THR A O 1
ATOM 696 N N . LEU A 1 95 ? 2.585 -3.133 -12.843 1.00 89.81 95 LEU A N 1
ATOM 697 C CA . LEU A 1 95 ? 1.801 -3.349 -11.633 1.00 89.81 95 LEU A CA 1
ATOM 698 C C . LEU A 1 95 ? 0.363 -2.871 -11.859 1.00 89.81 95 LEU A C 1
ATOM 700 O O . LEU A 1 95 ? 0.128 -1.702 -12.148 1.00 89.81 95 LEU A O 1
ATOM 704 N N . THR A 1 96 ? -0.604 -3.757 -11.656 1.00 90.06 96 THR A N 1
ATOM 705 C CA . THR A 1 96 ? -2.029 -3.439 -11.564 1.00 90.06 96 THR A CA 1
ATOM 706 C C . THR A 1 96 ? -2.492 -3.614 -10.121 1.00 90.06 96 THR A C 1
ATOM 708 O O . THR A 1 96 ? -2.437 -4.720 -9.591 1.00 90.06 96 THR A O 1
ATOM 711 N N . LEU A 1 97 ? -2.960 -2.542 -9.487 1.00 90.81 97 LEU A N 1
ATOM 712 C CA . LEU A 1 97 ? -3.400 -2.505 -8.093 1.00 90.81 97 LEU A CA 1
ATOM 713 C C . LEU A 1 97 ? -4.891 -2.169 -8.012 1.00 90.81 97 LEU A C 1
ATOM 715 O O . LEU A 1 97 ? -5.335 -1.204 -8.631 1.00 90.81 97 LEU A O 1
ATOM 719 N N . THR A 1 98 ? -5.652 -2.931 -7.230 1.00 90.19 98 THR A N 1
ATOM 720 C CA . THR A 1 98 ? -7.082 -2.677 -6.988 1.00 90.19 98 THR A CA 1
ATOM 721 C C . THR A 1 98 ? -7.302 -2.213 -5.555 1.00 90.19 98 THR A C 1
ATOM 723 O O . THR A 1 98 ? -6.843 -2.861 -4.617 1.00 90.19 98 THR A O 1
ATOM 726 N N . LEU A 1 99 ? -8.013 -1.098 -5.384 1.00 89.81 99 LEU A N 1
ATOM 727 C CA . LEU A 1 99 ? -8.267 -0.470 -4.085 1.00 89.81 99 LEU A CA 1
ATOM 728 C C . LEU A 1 99 ? -9.718 -0.011 -3.964 1.00 89.81 99 LEU A C 1
ATOM 730 O O . LEU A 1 99 ? -10.252 0.529 -4.937 1.00 89.81 99 LEU A O 1
ATOM 734 N N . PRO A 1 100 ? -10.340 -0.118 -2.779 1.00 90.94 100 PRO A N 1
ATOM 735 C CA . PRO A 1 100 ? -11.596 0.566 -2.505 1.00 90.94 100 PRO A CA 1
ATOM 736 C C . PRO A 1 100 ? -11.468 2.071 -2.748 1.00 90.94 100 PRO A C 1
ATOM 738 O O . PRO A 1 100 ? -10.477 2.709 -2.376 1.00 90.94 100 PRO A O 1
ATOM 741 N N . ARG A 1 101 ? -12.462 2.649 -3.425 1.00 88.62 101 ARG A N 1
ATOM 742 C CA . ARG A 1 101 ? -12.422 4.045 -3.880 1.00 88.62 101 ARG A CA 1
ATOM 743 C C . ARG A 1 101 ? -12.272 5.041 -2.730 1.00 88.62 101 ARG A C 1
ATOM 745 O O . ARG A 1 101 ? -11.556 6.029 -2.865 1.00 88.62 101 ARG A O 1
ATOM 752 N N . ASP A 1 102 ? -12.942 4.784 -1.617 1.00 90.38 102 ASP A N 1
ATOM 753 C CA . ASP A 1 102 ? -12.889 5.583 -0.392 1.00 90.38 102 ASP A CA 1
ATOM 754 C C . ASP A 1 102 ? -11.492 5.587 0.248 1.00 90.38 102 ASP A C 1
ATOM 756 O O . ASP A 1 102 ? -11.093 6.582 0.851 1.00 90.38 102 ASP A O 1
ATOM 760 N N . LYS A 1 103 ? -10.704 4.529 0.036 1.00 92.06 103 LYS A N 1
ATOM 761 C CA . LYS A 1 103 ? -9.342 4.377 0.568 1.00 92.06 103 LYS A CA 1
ATOM 762 C C . LYS A 1 103 ? -8.246 4.791 -0.400 1.00 92.06 103 LYS A C 1
ATOM 764 O O . LYS A 1 103 ? -7.113 5.011 0.020 1.00 92.06 103 LYS A O 1
ATOM 769 N N . ALA A 1 104 ? -8.560 4.943 -1.682 1.00 88.69 104 ALA A N 1
ATOM 770 C CA . ALA A 1 104 ? -7.578 5.184 -2.736 1.00 88.69 104 ALA A CA 1
ATOM 771 C C . ALA A 1 104 ? -6.707 6.439 -2.530 1.00 88.69 104 ALA A C 1
ATOM 773 O O . ALA A 1 104 ? -5.576 6.496 -3.011 1.00 88.69 104 ALA A O 1
ATOM 774 N N . HIS A 1 105 ? -7.193 7.431 -1.777 1.00 88.38 105 HIS A N 1
ATOM 775 C CA . HIS A 1 105 ? -6.431 8.638 -1.449 1.00 88.38 105 HIS A CA 1
ATOM 776 C C . HIS A 1 105 ? -5.138 8.348 -0.661 1.00 88.38 105 HIS A C 1
ATOM 778 O O . HIS A 1 105 ? -4.169 9.093 -0.788 1.00 88.38 105 HIS A O 1
ATOM 784 N N . THR A 1 106 ? -5.082 7.243 0.090 1.00 89.38 106 THR A N 1
ATOM 785 C CA . THR A 1 106 ? -3.883 6.788 0.828 1.00 89.38 106 THR A CA 1
ATOM 786 C C . THR A 1 106 ? -2.692 6.485 -0.082 1.00 89.38 106 THR A C 1
ATOM 788 O O . THR A 1 106 ? -1.537 6.575 0.344 1.00 89.38 106 THR A O 1
ATOM 791 N N . LEU A 1 107 ? -2.978 6.173 -1.348 1.00 85.88 107 LEU A N 1
ATOM 792 C CA . LEU A 1 107 ? -2.019 5.856 -2.397 1.00 85.88 107 LEU A CA 1
ATOM 793 C C . LEU A 1 107 ? -2.040 6.894 -3.528 1.00 85.88 107 LEU A C 1
ATOM 795 O O . LEU A 1 107 ? -1.479 6.663 -4.594 1.00 85.88 107 LEU A O 1
ATOM 799 N N . ALA A 1 108 ? -2.609 8.082 -3.291 1.00 82.94 108 ALA A N 1
ATOM 800 C CA . ALA A 1 108 ? -2.631 9.166 -4.274 1.00 82.94 108 ALA A CA 1
ATOM 801 C C . ALA A 1 108 ? -1.224 9.616 -4.710 1.00 82.94 108 ALA A C 1
ATOM 803 O O . ALA A 1 108 ? -1.057 10.145 -5.806 1.00 82.94 108 ALA A O 1
ATOM 804 N N . PHE A 1 109 ? -0.187 9.377 -3.901 1.00 80.19 109 PHE A N 1
ATOM 805 C CA . PHE A 1 109 ? 1.195 9.652 -4.305 1.00 80.19 109 PHE A CA 1
ATOM 806 C C . PHE A 1 109 ? 1.656 8.794 -5.497 1.00 80.19 109 PHE A C 1
ATOM 808 O O . PHE A 1 109 ? 2.552 9.217 -6.22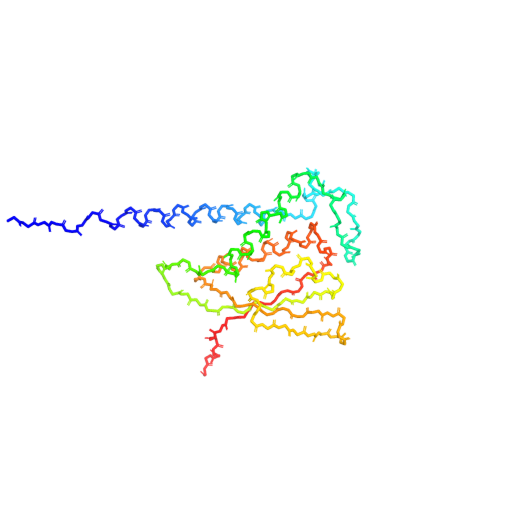4 1.00 80.19 109 PHE A O 1
ATOM 815 N N . LEU A 1 110 ? 1.016 7.643 -5.741 1.00 79.75 110 LEU A N 1
ATOM 816 C CA . LEU A 1 110 ? 1.267 6.795 -6.909 1.00 79.75 110 LEU A CA 1
ATOM 817 C C . LEU A 1 110 ? 0.672 7.362 -8.201 1.00 79.75 110 LEU A C 1
ATOM 819 O O . LEU A 1 110 ? 1.053 6.916 -9.277 1.00 79.75 110 LEU A O 1
ATOM 823 N N . LEU A 1 111 ? -0.211 8.367 -8.132 1.00 75.06 111 LEU A N 1
ATOM 824 C CA . LEU A 1 111 ? -0.829 8.970 -9.321 1.00 75.06 111 LEU A CA 1
ATOM 825 C C . LEU A 1 111 ? 0.201 9.521 -10.311 1.00 75.06 111 LEU A C 1
ATOM 827 O O . LEU A 1 111 ? -0.066 9.541 -11.505 1.00 75.06 111 LEU A O 1
ATOM 831 N N . ARG A 1 112 ? 1.377 9.950 -9.835 1.00 72.38 112 ARG A N 1
ATOM 832 C CA . ARG A 1 112 ? 2.453 10.434 -10.713 1.00 72.38 112 ARG A CA 1
ATOM 833 C C . ARG A 1 112 ? 3.108 9.325 -11.537 1.00 72.38 112 ARG A C 1
ATOM 835 O O . ARG A 1 112 ? 3.587 9.618 -12.622 1.00 72.38 112 ARG A O 1
ATOM 842 N N . ALA A 1 113 ? 3.118 8.095 -11.029 1.00 72.94 113 ALA A N 1
ATOM 843 C CA . ALA A 1 113 ? 3.639 6.922 -11.730 1.00 72.94 113 ALA A CA 1
ATOM 844 C C . ALA A 1 113 ? 2.544 6.130 -12.457 1.00 72.94 113 ALA A C 1
ATOM 846 O O . ALA A 1 113 ? 2.833 5.163 -13.158 1.00 72.94 113 ALA A O 1
ATOM 847 N N . ALA A 1 114 ? 1.274 6.504 -12.282 1.00 79.50 114 ALA A N 1
ATOM 848 C CA . ALA A 1 114 ? 0.174 5.789 -12.898 1.00 79.50 114 ALA A CA 1
ATOM 849 C C . ALA A 1 114 ? 0.198 5.975 -14.423 1.00 79.50 114 ALA A C 1
ATOM 851 O O . ALA A 1 114 ? -0.044 7.067 -14.934 1.00 79.50 114 ALA A O 1
ATOM 852 N N . THR A 1 115 ? 0.434 4.884 -15.147 1.00 77.88 115 THR A N 1
ATOM 853 C CA . THR A 1 115 ? 0.290 4.803 -16.606 1.00 77.88 115 THR A CA 1
ATOM 854 C C . THR A 1 115 ? -1.163 4.575 -17.023 1.00 77.88 115 THR A C 1
ATOM 856 O O . THR A 1 115 ? -1.525 4.772 -18.181 1.00 77.88 115 THR A O 1
ATOM 859 N N . GLY A 1 116 ? -2.033 4.213 -16.075 1.00 79.31 116 GLY A N 1
ATOM 860 C CA . GLY A 1 116 ? -3.473 4.141 -16.287 1.00 79.31 116 GLY A CA 1
ATOM 861 C C . GLY A 1 116 ? -4.261 4.130 -14.983 1.00 79.31 116 GLY A C 1
ATOM 862 O O . GLY A 1 116 ? -3.805 3.619 -13.960 1.00 79.31 116 GLY A O 1
ATOM 863 N N . ILE A 1 117 ? -5.473 4.682 -15.028 1.00 81.81 117 ILE A N 1
ATOM 864 C CA . ILE A 1 117 ? -6.433 4.636 -13.923 1.00 81.81 117 ILE A CA 1
ATOM 865 C C . ILE A 1 117 ? -7.765 4.149 -14.481 1.00 81.81 117 ILE A C 1
ATOM 867 O O . ILE A 1 117 ? -8.270 4.681 -15.468 1.00 81.81 117 ILE A O 1
ATOM 871 N N . GLY A 1 118 ? -8.327 3.129 -13.846 1.00 83.81 118 GLY A N 1
ATOM 872 C CA . GLY A 1 118 ? -9.601 2.530 -14.217 1.00 83.81 118 GLY A CA 1
ATOM 873 C C . GLY A 1 118 ? -10.519 2.348 -13.017 1.00 83.81 118 GLY A C 1
ATOM 874 O O . GLY A 1 118 ? -10.203 2.724 -11.887 1.00 83.81 118 GLY A O 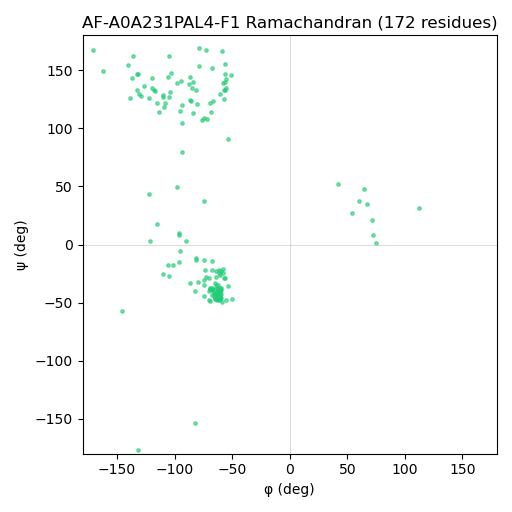1
ATOM 875 N N . THR A 1 119 ? -11.673 1.737 -13.268 1.00 82.81 119 THR A N 1
ATOM 876 C CA . THR A 1 119 ? -12.625 1.365 -12.219 1.00 82.81 119 THR A CA 1
ATOM 877 C C . THR A 1 119 ? -13.078 -0.076 -12.403 1.00 82.81 119 THR A C 1
ATOM 879 O O . THR A 1 119 ? -13.181 -0.551 -13.533 1.00 82.81 119 THR A O 1
ATOM 882 N N . VAL A 1 120 ? -13.345 -0.772 -11.299 1.00 81.00 120 VAL A N 1
ATOM 883 C CA . VAL A 1 120 ? -13.823 -2.163 -11.293 1.00 81.00 120 VAL A CA 1
ATOM 884 C C . VAL A 1 120 ? -15.018 -2.282 -10.346 1.00 81.00 120 VAL A C 1
ATOM 886 O O . VAL A 1 12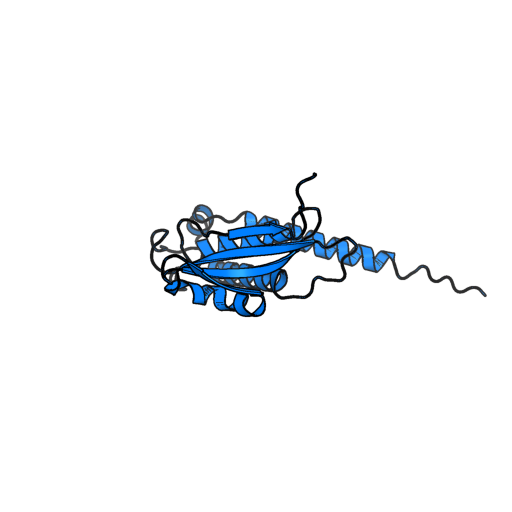0 ? -15.105 -1.566 -9.346 1.00 81.00 120 VAL A O 1
ATOM 889 N N . GLY A 1 121 ? -15.967 -3.166 -10.677 1.00 72.75 121 GLY A N 1
ATOM 890 C CA . GLY A 1 121 ? -17.135 -3.441 -9.834 1.00 72.75 121 GLY A CA 1
ATOM 891 C C . GLY A 1 121 ? -18.068 -2.238 -9.684 1.00 72.75 121 GLY A C 1
ATOM 892 O O . GLY A 1 121 ? -18.414 -1.864 -8.569 1.00 72.75 121 GLY A O 1
ATOM 893 N N . GLY A 1 122 ? -18.425 -1.579 -10.793 1.00 74.50 122 GLY A N 1
ATOM 894 C CA . GLY A 1 122 ? -19.368 -0.453 -10.772 1.00 74.50 122 GLY A CA 1
ATOM 895 C C . GLY A 1 122 ? -18.845 0.801 -10.058 1.00 74.50 122 GLY A C 1
ATOM 896 O O . GLY A 1 122 ? -19.619 1.497 -9.413 1.00 74.50 122 GLY A O 1
ATOM 897 N N . ALA A 1 123 ? -17.539 1.081 -10.160 1.00 76.19 123 ALA A N 1
ATOM 898 C CA . ALA A 1 123 ? -16.841 2.207 -9.521 1.00 76.19 123 AL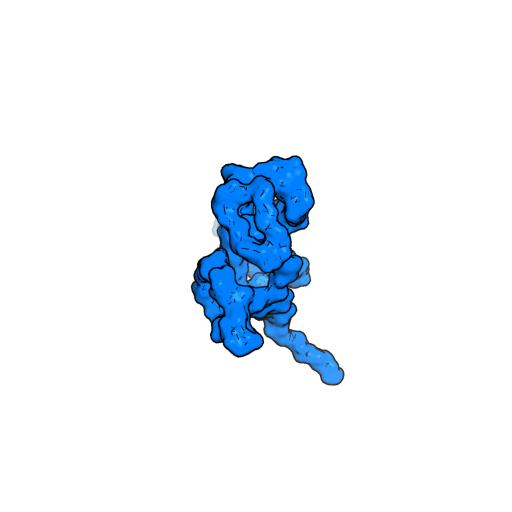A A CA 1
ATOM 899 C C . ALA A 1 123 ? -16.631 2.122 -7.998 1.00 76.19 123 ALA A C 1
ATOM 901 O O . ALA A 1 123 ? -16.117 3.079 -7.412 1.00 76.19 123 ALA A O 1
ATOM 902 N N . ALA A 1 124 ? -16.931 0.977 -7.375 1.00 84.69 124 ALA A N 1
ATOM 903 C CA . ALA A 1 124 ? -16.586 0.714 -5.976 1.00 84.69 124 ALA A CA 1
ATOM 904 C C . ALA A 1 124 ? -15.064 0.648 -5.752 1.00 84.69 124 ALA A C 1
ATOM 906 O O . ALA A 1 124 ? -14.572 1.080 -4.710 1.00 84.69 124 ALA A O 1
ATOM 907 N N . HIS A 1 125 ? -14.321 0.164 -6.753 1.00 86.81 125 HIS A N 1
ATOM 908 C CA . HIS A 1 125 ? -12.868 0.049 -6.700 1.00 86.81 125 HIS A CA 1
ATOM 909 C C . HIS A 1 125 ? -12.205 0.881 -7.793 1.00 86.81 125 HIS A C 1
ATOM 911 O O . HIS A 1 125 ? -12.697 0.959 -8.925 1.00 86.81 125 HIS A O 1
ATOM 917 N N . LEU A 1 126 ? -11.062 1.471 -7.453 1.00 88.19 126 LEU A N 1
ATOM 918 C CA . LEU A 1 126 ? -10.134 2.051 -8.410 1.00 88.19 126 LEU A CA 1
ATOM 919 C C . LEU A 1 126 ? -9.065 1.027 -8.771 1.00 88.19 126 LEU A C 1
ATOM 921 O O . LEU A 1 126 ? -8.580 0.283 -7.918 1.00 88.19 126 LEU A O 1
ATOM 925 N N . LEU A 1 127 ? -8.705 1.024 -10.048 1.00 88.81 127 LEU A N 1
ATOM 926 C CA . LEU A 1 127 ? -7.600 0.249 -10.584 1.00 88.81 127 LEU A CA 1
ATOM 927 C C . LEU A 1 127 ? -6.479 1.218 -10.942 1.00 88.81 127 LEU A C 1
ATOM 929 O O . LEU A 1 127 ? -6.688 2.124 -11.746 1.00 88.81 127 LEU A O 1
ATOM 933 N N . PHE A 1 128 ? -5.304 1.021 -10.358 1.00 87.12 128 PHE A N 1
ATOM 934 C CA . PHE A 1 128 ? -4.092 1.763 -10.681 1.00 87.12 128 PHE A CA 1
ATOM 935 C C . PHE A 1 128 ? -3.177 0.867 -11.493 1.00 87.12 128 PHE A C 1
ATOM 937 O O . PHE A 1 128 ? -2.868 -0.244 -11.068 1.00 87.12 128 PHE A O 1
ATOM 944 N N . ARG A 1 129 ? -2.741 1.349 -12.651 1.00 88.56 129 ARG A N 1
ATOM 945 C CA . ARG A 1 129 ? -1.705 0.707 -13.448 1.00 88.56 129 ARG A CA 1
ATOM 946 C C . ARG A 1 129 ? -0.450 1.562 -13.390 1.00 88.56 129 ARG A C 1
ATOM 948 O O . ARG A 1 129 ? -0.532 2.756 -13.651 1.00 88.56 129 ARG A O 1
ATOM 955 N N . VAL A 1 130 ? 0.672 0.958 -13.029 1.00 87.38 130 VAL A N 1
ATOM 956 C CA . VAL A 1 130 ? 1.982 1.603 -12.911 1.00 87.38 130 VAL A CA 1
ATOM 957 C C . VAL A 1 130 ? 2.998 0.728 -13.622 1.00 87.38 130 VAL A C 1
ATOM 959 O O . VAL A 1 130 ? 3.014 -0.481 -13.410 1.00 87.38 130 VAL A O 1
ATOM 962 N N . GLU A 1 131 ? 3.844 1.319 -14.451 1.00 88.00 131 GLU A N 1
ATOM 963 C CA . GLU A 1 131 ? 4.983 0.618 -15.040 1.00 88.00 131 GLU A CA 1
ATOM 964 C C . GLU A 1 131 ? 6.238 0.926 -14.234 1.00 88.00 131 GLU A C 1
ATOM 966 O O . GLU A 1 131 ? 6.447 2.060 -13.813 1.00 88.00 131 GLU A O 1
ATOM 971 N N . TYR A 1 132 ? 7.065 -0.087 -14.003 1.00 85.00 132 TYR A N 1
ATOM 972 C CA . TYR A 1 132 ? 8.342 0.071 -13.326 1.00 85.00 132 TYR A CA 1
ATOM 973 C C . TYR A 1 132 ? 9.407 -0.807 -13.977 1.00 85.00 132 TYR A C 1
ATOM 975 O O . TYR A 1 132 ? 9.112 -1.824 -14.611 1.00 85.00 132 TYR A O 1
ATOM 983 N N . ALA A 1 133 ? 10.663 -0.395 -13.827 1.00 84.50 133 ALA A N 1
ATOM 984 C CA . ALA A 1 133 ? 11.798 -1.154 -14.315 1.00 84.50 133 ALA A CA 1
ATOM 985 C C . ALA A 1 133 ? 12.139 -2.280 -13.331 1.00 84.50 133 ALA A C 1
ATOM 987 O O . ALA A 1 133 ? 12.456 -2.041 -12.168 1.00 84.50 133 ALA A O 1
ATOM 988 N N . GLU 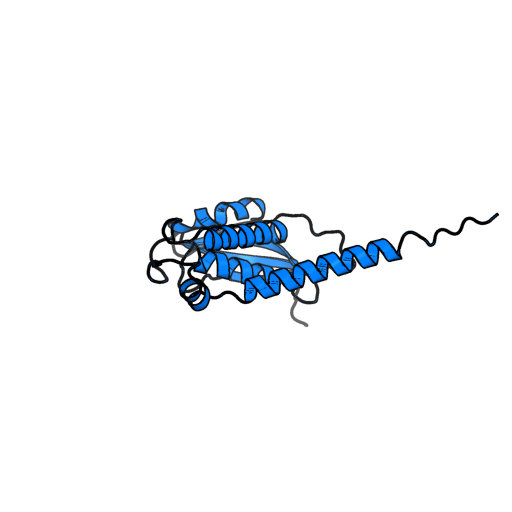A 1 134 ? 12.101 -3.512 -13.815 1.00 83.62 134 GLU A N 1
ATOM 989 C CA . GLU A 1 134 ? 12.474 -4.711 -13.084 1.00 83.62 134 GLU A CA 1
ATOM 990 C C . GLU A 1 134 ? 13.857 -5.203 -13.522 1.00 83.62 134 GLU A C 1
ATOM 992 O O . GLU A 1 134 ? 14.262 -5.084 -14.685 1.00 83.62 134 GLU A O 1
ATOM 997 N N . VAL A 1 135 ? 14.584 -5.788 -12.575 1.00 82.56 135 VAL A N 1
ATOM 998 C CA . VAL A 1 135 ? 15.881 -6.428 -12.808 1.00 82.56 135 VAL A CA 1
ATOM 999 C C . VAL A 1 135 ? 15.738 -7.951 -12.782 1.00 82.56 135 VAL A C 1
ATOM 1001 O O . VAL A 1 135 ? 14.766 -8.500 -12.273 1.00 82.56 135 VAL A O 1
ATOM 1004 N N . ALA A 1 136 ? 16.720 -8.666 -13.334 1.00 76.94 136 ALA A N 1
ATOM 1005 C CA . ALA A 1 136 ? 16.633 -10.114 -13.554 1.00 76.94 136 ALA A CA 1
ATOM 1006 C C . ALA A 1 136 ? 16.368 -10.970 -12.294 1.00 76.94 136 ALA A C 1
ATOM 1008 O O . ALA A 1 136 ? 15.916 -12.102 -12.426 1.00 76.94 136 ALA A O 1
ATOM 1009 N N . ASP A 1 137 ? 16.653 -10.464 -11.092 1.00 80.19 137 ASP A N 1
ATOM 1010 C CA . ASP A 1 137 ? 16.438 -11.171 -9.821 1.00 80.19 137 ASP A CA 1
ATOM 1011 C C . ASP A 1 137 ? 15.111 -10.812 -9.121 1.00 80.19 137 ASP A C 1
ATOM 1013 O O . ASP A 1 137 ? 14.889 -11.196 -7.966 1.00 80.19 137 ASP A O 1
ATOM 1017 N N . HIS A 1 138 ? 14.242 -10.055 -9.798 1.00 81.19 138 HIS A N 1
ATOM 1018 C CA . HIS A 1 138 ? 12.949 -9.597 -9.290 1.00 81.19 138 HIS A CA 1
ATOM 1019 C C . HIS A 1 138 ? 13.035 -8.848 -7.946 1.00 81.19 138 HIS A C 1
ATOM 1021 O O . HIS A 1 138 ? 12.115 -8.899 -7.121 1.00 81.19 138 HIS A O 1
ATOM 1027 N N . SER A 1 139 ? 14.171 -8.211 -7.645 1.00 83.88 139 SER A N 1
ATOM 1028 C CA . SER A 1 139 ? 14.356 -7.462 -6.395 1.00 83.88 139 SER A CA 1
ATOM 1029 C C . SER A 1 139 ? 13.422 -6.257 -6.289 1.00 83.88 139 SER A C 1
ATOM 1031 O O . SER A 1 139 ? 12.916 -6.001 -5.193 1.00 83.88 139 SER A O 1
ATOM 1033 N N . VAL A 1 140 ? 13.102 -5.579 -7.399 1.00 85.75 140 VAL A N 1
ATOM 1034 C CA . VAL A 1 140 ? 12.209 -4.410 -7.382 1.00 85.75 140 VAL A CA 1
ATOM 1035 C C . VAL A 1 140 ? 10.782 -4.841 -7.062 1.00 85.75 140 VAL A C 1
ATOM 1037 O O . VAL A 1 140 ? 10.183 -4.314 -6.127 1.00 85.75 140 VAL A O 1
ATOM 1040 N N . GLY A 1 141 ? 10.254 -5.863 -7.735 1.00 88.06 141 GLY A N 1
ATOM 1041 C CA . GLY A 1 141 ? 8.920 -6.401 -7.468 1.00 88.06 141 GLY A CA 1
ATOM 1042 C C . GLY A 1 141 ? 8.759 -6.925 -6.038 1.00 88.06 141 GLY A C 1
ATOM 1043 O O . GLY A 1 141 ? 7.726 -6.697 -5.398 1.00 88.06 141 GLY A O 1
ATOM 1044 N N . ARG A 1 142 ? 9.801 -7.561 -5.478 1.00 88.25 142 ARG A N 1
ATOM 1045 C CA . ARG A 1 142 ? 9.822 -7.968 -4.060 1.00 88.25 142 ARG A CA 1
ATOM 1046 C C . ARG A 1 142 ? 9.752 -6.765 -3.121 1.00 88.25 142 ARG A C 1
ATOM 1048 O O . ARG A 1 142 ? 8.995 -6.80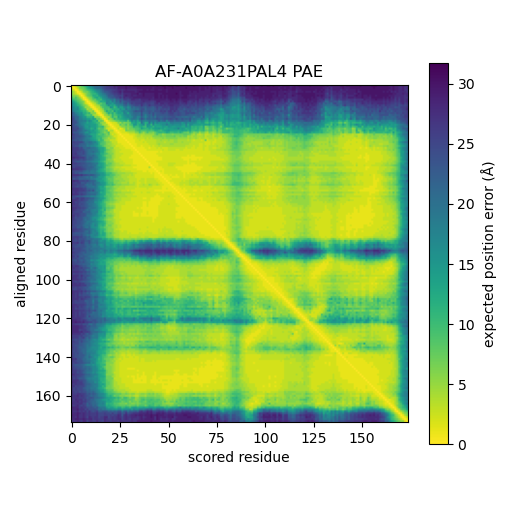1 -2.150 1.00 88.25 142 ARG A O 1
ATOM 1055 N N . ALA A 1 143 ? 10.498 -5.704 -3.416 1.00 90.12 143 ALA A N 1
ATOM 1056 C CA . ALA A 1 143 ? 10.480 -4.473 -2.636 1.00 90.12 143 ALA A CA 1
ATOM 1057 C C . ALA A 1 143 ? 9.118 -3.765 -2.700 1.00 90.12 143 ALA A C 1
ATOM 1059 O O . ALA A 1 143 ? 8.545 -3.449 -1.658 1.00 90.12 143 ALA A O 1
ATOM 1060 N N . VAL A 1 144 ? 8.550 -3.617 -3.901 1.00 91.31 144 VAL A N 1
ATOM 1061 C CA . VAL A 1 144 ? 7.203 -3.070 -4.129 1.00 91.31 144 VAL A CA 1
ATOM 1062 C C . VAL A 1 144 ? 6.160 -3.851 -3.325 1.00 91.31 144 VAL A C 1
ATOM 1064 O O . VAL A 1 144 ? 5.366 -3.256 -2.597 1.00 91.31 144 VAL A O 1
ATOM 1067 N N . THR A 1 145 ? 6.205 -5.185 -3.378 1.00 92.06 145 THR A N 1
ATOM 1068 C CA . THR A 1 145 ? 5.286 -6.059 -2.629 1.00 92.06 145 THR A CA 1
ATOM 1069 C C . THR A 1 145 ? 5.419 -5.868 -1.116 1.00 92.06 145 THR A C 1
ATOM 1071 O O . THR A 1 145 ? 4.413 -5.748 -0.415 1.00 92.06 145 THR A O 1
ATOM 1074 N N . ALA A 1 146 ? 6.649 -5.808 -0.596 1.00 92.88 146 ALA A N 1
ATOM 1075 C CA . ALA A 1 146 ? 6.898 -5.591 0.828 1.00 92.88 146 ALA A CA 1
ATOM 1076 C C . ALA A 1 146 ? 6.358 -4.231 1.304 1.00 92.88 146 ALA A C 1
ATOM 1078 O O . ALA A 1 146 ? 5.695 -4.161 2.342 1.00 92.88 146 ALA A O 1
ATOM 1079 N N . CYS A 1 147 ? 6.582 -3.168 0.527 1.00 94.25 147 CYS A N 1
ATOM 1080 C CA . CYS A 1 147 ? 6.071 -1.832 0.820 1.00 94.25 147 CYS A CA 1
ATOM 1081 C C . CYS A 1 147 ? 4.540 -1.774 0.782 1.00 94.25 147 CYS A C 1
ATOM 1083 O O . CYS A 1 147 ? 3.934 -1.253 1.715 1.00 94.25 147 CYS A O 1
ATOM 1085 N N . LEU A 1 148 ? 3.902 -2.341 -0.248 1.00 94.44 148 LEU A N 1
ATOM 1086 C CA . LEU A 1 148 ? 2.439 -2.375 -0.359 1.00 94.44 148 LEU A CA 1
ATOM 1087 C C . LEU A 1 148 ? 1.796 -3.140 0.801 1.00 94.44 148 LEU A C 1
ATOM 1089 O O . LEU A 1 148 ? 0.795 -2.684 1.351 1.00 94.44 148 LEU A O 1
ATOM 1093 N N . ARG A 1 149 ? 2.393 -4.260 1.228 1.00 95.00 149 ARG A N 1
ATOM 1094 C CA . ARG A 1 149 ? 1.918 -5.004 2.403 1.00 95.00 149 ARG A CA 1
ATOM 1095 C C . ARG A 1 149 ? 2.006 -4.165 3.676 1.00 95.00 149 ARG A C 1
ATOM 1097 O O . ARG A 1 149 ? 1.056 -4.149 4.450 1.00 95.00 149 ARG A O 1
ATOM 1104 N N . LEU A 1 150 ? 3.116 -3.457 3.881 1.00 95.94 150 LEU A N 1
ATOM 1105 C CA . LEU A 1 150 ? 3.285 -2.563 5.028 1.00 95.94 150 LEU A CA 1
ATOM 1106 C C . LEU A 1 150 ? 2.279 -1.410 5.020 1.00 95.94 150 LEU A C 1
ATOM 1108 O O . LEU A 1 150 ? 1.659 -1.148 6.045 1.00 95.94 150 LEU A O 1
ATOM 1112 N N . VAL A 1 151 ? 2.073 -0.758 3.874 1.00 95.94 151 VAL A N 1
ATOM 1113 C CA . VAL A 1 151 ? 1.047 0.287 3.724 1.00 95.94 151 VAL A CA 1
ATOM 1114 C C . VAL A 1 151 ? -0.347 -0.281 4.005 1.00 95.94 151 VAL A C 1
ATOM 1116 O O . VAL A 1 151 ? -1.161 0.372 4.660 1.00 95.94 151 VAL A O 1
ATOM 1119 N N . ASN A 1 152 ? -0.617 -1.521 3.588 1.00 96.12 152 ASN A N 1
ATOM 1120 C CA . ASN A 1 152 ? -1.870 -2.184 3.921 1.00 96.12 152 ASN A CA 1
ATOM 1121 C C . ASN A 1 152 ? -2.036 -2.425 5.423 1.00 96.12 152 ASN A C 1
ATOM 1123 O O . ASN A 1 152 ? -3.081 -2.112 5.987 1.00 96.12 152 ASN A O 1
ATOM 1127 N N . ASP A 1 153 ? -1.002 -2.941 6.078 1.00 96.81 153 ASP A N 1
ATOM 1128 C CA . ASP A 1 153 ? -1.050 -3.283 7.498 1.00 96.81 153 ASP A CA 1
ATOM 1129 C C . ASP A 1 153 ? -1.029 -2.056 8.420 1.00 96.81 153 ASP A C 1
ATOM 1131 O O . ASP A 1 153 ? -1.481 -2.162 9.558 1.00 96.81 153 ASP A O 1
ATOM 1135 N N . LEU A 1 154 ? -0.533 -0.909 7.945 1.00 96.94 154 LEU A N 1
ATOM 1136 C CA . LEU A 1 154 ? -0.400 0.317 8.734 1.00 96.94 154 LEU A CA 1
ATOM 1137 C C . LEU A 1 154 ? -1.432 1.392 8.400 1.00 96.94 154 LEU A C 1
ATOM 1139 O O . LEU A 1 154 ? -1.594 2.298 9.208 1.00 96.94 154 LEU A O 1
ATOM 1143 N N . GLU A 1 155 ? -2.122 1.341 7.259 1.00 96.62 155 GLU A N 1
ATOM 1144 C CA . GLU A 1 155 ? -3.022 2.426 6.843 1.00 96.62 155 GLU A CA 1
ATOM 1145 C C . GLU A 1 155 ? -4.265 1.946 6.086 1.00 96.62 155 GLU A C 1
ATOM 1147 O O . GLU A 1 155 ? -5.380 2.215 6.528 1.00 96.62 155 GLU A O 1
ATOM 1152 N N . VAL A 1 156 ? -4.107 1.223 4.971 1.00 96.06 156 VAL A N 1
ATOM 1153 C CA . VAL A 1 156 ? -5.239 0.876 4.083 1.00 96.06 156 VAL A CA 1
ATOM 1154 C C . VAL A 1 156 ? -6.197 -0.133 4.733 1.00 96.06 156 VAL A C 1
ATOM 1156 O O . VAL A 1 156 ? -7.418 0.004 4.628 1.00 96.06 156 VAL A O 1
ATOM 1159 N N . ASN A 1 157 ? -5.656 -1.102 5.472 1.00 96.38 157 ASN A N 1
ATOM 1160 C CA . ASN A 1 157 ? -6.399 -2.075 6.268 1.00 96.38 157 ASN A CA 1
ATOM 1161 C C . ASN A 1 157 ? -7.361 -2.973 5.469 1.00 96.38 157 ASN A C 1
ATOM 1163 O O . ASN A 1 157 ? -8.439 -3.304 5.957 1.00 96.38 157 ASN A O 1
ATOM 1167 N N . GLU A 1 158 ? -6.995 -3.394 4.260 1.00 94.88 158 GLU A N 1
ATOM 1168 C CA . GLU A 1 158 ? -7.744 -4.426 3.537 1.00 94.88 158 GLU A CA 1
ATOM 1169 C C . GLU A 1 158 ? -7.409 -5.840 4.046 1.00 94.88 158 GLU A C 1
ATOM 1171 O O . GLU A 1 158 ? -6.297 -6.078 4.550 1.00 94.88 158 GLU A O 1
ATOM 1176 N N . PRO A 1 159 ? -8.337 -6.810 3.905 1.00 91.56 159 PRO A N 1
ATOM 1177 C CA . PRO A 1 159 ? -8.041 -8.218 4.154 1.00 91.56 159 PRO A CA 1
ATOM 1178 C C . PRO A 1 159 ? -6.941 -8.702 3.208 1.00 91.56 159 PRO A C 1
ATOM 1180 O O . PRO A 1 159 ? -5.962 -9.301 3.649 1.00 91.56 159 PRO A O 1
ATOM 1183 N N . GLU A 1 160 ? -7.075 -8.346 1.930 1.00 87.88 160 GLU A N 1
ATOM 1184 C CA . GLU A 1 160 ? -6.124 -8.621 0.864 1.00 87.88 160 GLU A CA 1
ATOM 1185 C C . GLU A 1 160 ? -6.006 -7.379 -0.019 1.00 87.88 160 GLU A C 1
ATOM 1187 O O . GLU A 1 160 ? -7.002 -6.850 -0.510 1.00 87.88 160 GLU A O 1
ATOM 1192 N N . LEU A 1 161 ? -4.777 -6.903 -0.223 1.00 86.50 161 LEU A N 1
ATOM 1193 C CA . LEU A 1 161 ? -4.505 -5.839 -1.179 1.00 86.50 161 LEU A CA 1
ATOM 1194 C C . LEU A 1 161 ? -4.118 -6.477 -2.516 1.00 86.50 161 LEU A C 1
ATOM 1196 O O . LEU A 1 161 ? -3.008 -6.990 -2.666 1.00 86.50 161 LEU A O 1
ATOM 1200 N N . TYR A 1 162 ? -5.039 -6.462 -3.480 1.00 82.81 162 TYR A N 1
ATOM 1201 C CA . TYR A 1 162 ? -4.836 -7.122 -4.768 1.00 82.81 162 TYR A CA 1
ATOM 1202 C C . TYR A 1 162 ? -3.896 -6.322 -5.671 1.00 82.81 162 TYR A C 1
ATOM 1204 O O . TYR A 1 162 ? -4.281 -5.298 -6.239 1.00 82.81 162 TYR A O 1
ATOM 1212 N N . GLY A 1 163 ? -2.675 -6.834 -5.832 1.00 84.38 163 GLY A N 1
ATOM 1213 C CA . GLY A 1 163 ? -1.692 -6.386 -6.813 1.00 84.38 163 GLY A CA 1
ATOM 1214 C C . GLY A 1 163 ? -1.323 -7.516 -7.774 1.00 84.38 163 GLY A C 1
ATOM 1215 O O . GLY A 1 163 ? -1.075 -8.641 -7.343 1.00 84.38 163 GLY A O 1
ATOM 1216 N N . ARG A 1 164 ? -1.266 -7.224 -9.074 1.00 86.44 164 ARG A N 1
ATOM 1217 C CA . ARG A 1 164 ? -0.779 -8.137 -10.116 1.00 86.44 164 ARG A CA 1
ATOM 1218 C C . ARG A 1 164 ? 0.377 -7.479 -10.857 1.00 86.44 164 ARG A C 1
ATOM 1220 O O . ARG A 1 164 ? 0.207 -6.373 -11.355 1.00 86.44 164 ARG A O 1
ATOM 1227 N N . ALA A 1 165 ? 1.518 -8.154 -10.939 1.00 84.81 165 ALA A N 1
ATOM 1228 C CA . ALA A 1 165 ? 2.660 -7.716 -11.734 1.00 84.81 165 ALA A CA 1
ATOM 1229 C C . ALA A 1 165 ? 2.754 -8.555 -13.018 1.00 84.81 165 ALA A C 1
ATOM 1231 O O . ALA A 1 165 ? 2.676 -9.782 -12.959 1.00 84.81 165 ALA A O 1
ATOM 1232 N N . GLU A 1 166 ? 2.899 -7.898 -14.166 1.00 85.19 166 GLU A N 1
ATOM 1233 C CA . GLU A 1 166 ? 2.982 -8.531 -15.487 1.00 85.19 166 GLU A CA 1
ATOM 1234 C C . GLU A 1 166 ?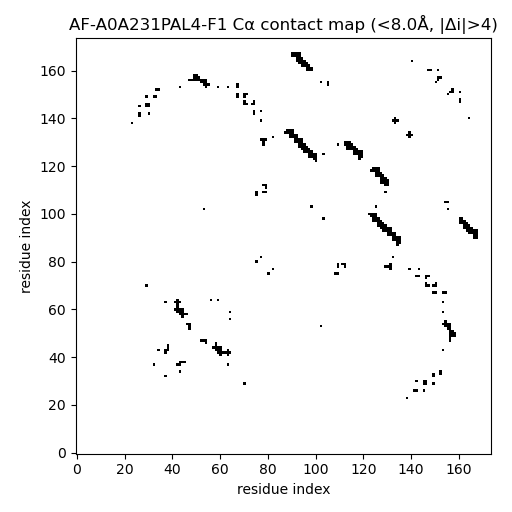 4.176 -7.967 -16.257 1.00 85.19 166 GLU A C 1
ATOM 1236 O O . GLU A 1 166 ? 4.334 -6.753 -16.353 1.00 85.19 166 GLU A O 1
ATOM 1241 N N . ASN A 1 167 ? 5.030 -8.824 -16.812 1.00 79.12 167 ASN A N 1
ATOM 1242 C CA . ASN A 1 167 ? 6.178 -8.372 -17.598 1.00 79.12 167 ASN A CA 1
ATOM 1243 C C . ASN A 1 167 ? 5.737 -8.028 -19.024 1.00 79.12 167 ASN A C 1
ATOM 1245 O O . ASN A 1 167 ? 5.053 -8.819 -19.672 1.00 79.12 167 ASN A O 1
ATOM 1249 N N . ALA A 1 168 ? 6.166 -6.878 -19.540 1.00 65.19 168 ALA A N 1
ATOM 1250 C CA . ALA A 1 168 ? 6.007 -6.565 -20.951 1.00 65.19 168 ALA A CA 1
ATOM 1251 C C . ALA A 1 168 ? 6.977 -7.445 -21.762 1.00 65.19 168 ALA A C 1
ATOM 1253 O O . ALA A 1 168 ? 8.190 -7.240 -21.715 1.00 65.19 168 ALA A O 1
ATOM 1254 N N . GLY A 1 169 ? 6.449 -8.444 -22.480 1.00 53.25 169 GLY A N 1
ATOM 1255 C CA . GLY A 1 169 ? 7.218 -9.233 -23.453 1.00 53.25 169 GLY A CA 1
ATOM 1256 C C . GLY A 1 169 ? 7.472 -10.706 -23.119 1.00 53.25 169 GLY A C 1
ATOM 1257 O O . GLY A 1 169 ? 8.495 -11.240 -23.538 1.00 53.25 169 GLY A O 1
ATOM 1258 N N . GLU A 1 170 ? 6.574 -11.385 -22.405 1.00 44.91 170 GLU A N 1
ATOM 1259 C CA . GLU A 1 170 ? 6.516 -12.853 -22.461 1.00 44.91 170 GLU A CA 1
ATOM 1260 C C . GLU A 1 170 ? 5.485 -13.257 -23.524 1.00 44.91 170 GLU A C 1
ATOM 1262 O O . GLU A 1 170 ? 4.326 -13.534 -23.223 1.00 44.91 170 GLU A O 1
ATOM 1267 N N . ASP A 1 171 ? 5.896 -13.210 -24.796 1.00 42.12 171 ASP A N 1
ATOM 1268 C CA . ASP A 1 171 ? 5.219 -14.002 -25.825 1.00 42.12 171 ASP A CA 1
ATOM 1269 C C . ASP A 1 171 ? 5.355 -15.479 -25.415 1.00 42.12 171 ASP A C 1
ATOM 1271 O O . ASP A 1 171 ? 6.472 -15.912 -25.096 1.00 42.12 171 ASP A O 1
ATOM 1275 N N . PRO A 1 172 ? 4.267 -16.270 -25.384 1.00 36.09 172 PRO A N 1
ATOM 1276 C CA . PRO A 1 172 ? 4.398 -17.705 -25.190 1.00 36.09 172 PRO A CA 1
ATOM 1277 C C . PRO A 1 172 ? 5.292 -18.267 -26.308 1.00 36.09 172 PRO A C 1
ATOM 1279 O O . PRO A 1 172 ? 5.157 -17.836 -27.458 1.00 36.09 172 PRO A O 1
ATOM 1282 N N . PRO A 1 173 ? 6.211 -19.207 -26.017 1.00 44.50 173 PRO A N 1
ATOM 1283 C CA . PRO A 1 173 ? 6.933 -19.884 -27.084 1.00 44.50 173 PRO A CA 1
ATOM 1284 C C . PRO A 1 173 ? 5.906 -20.536 -28.018 1.00 44.50 173 PRO A C 1
ATOM 1286 O O . PRO A 1 173 ? 5.021 -21.260 -27.554 1.00 44.50 173 PRO A O 1
ATOM 1289 N N . ALA A 1 174 ? 6.007 -20.202 -29.306 1.00 47.97 174 ALA A N 1
ATOM 1290 C CA . ALA A 1 174 ? 5.219 -20.801 -30.379 1.00 47.97 174 ALA A CA 1
ATOM 1291 C C . ALA A 1 174 ? 5.446 -22.316 -30.482 1.00 47.97 174 ALA A C 1
ATOM 1293 O O . ALA A 1 174 ? 6.579 -22.768 -30.188 1.00 47.97 174 ALA A O 1
#

Sequence (174 aa):
MATDPTAGEPARRAAGRSDRAAGDCRVTRLASWNRARLEAEGLLLEPPPRGGPLIGPAHRSPAGEELLREARDLLRALLCDEPPAAAGPLRVTTLTLTLPRDKAHTLAFLLRAATGIGTVGGAAHLLFRVEYAEVADHSVGRAVTACLRLVNDLEVNEPELYGRAENAGEDPPA

Radius of gyration: 19.22 Å; Cα contacts (8 Å, |Δi|>4): 227; chains: 1; bounding box: 74×31×50 Å

Nearest PDB structures (foldseek):
  5a76-assembly3_A  TM=5.616E-01  e=2.307E-01  Human gammaherpesvirus 8
  1n0u-assembly1_A  TM=5.023E-01  e=4.702E-01  Saccharomyces cerevisiae
  1nh7-assembly1_A  TM=6.429E-01  e=2.959E+00  Mycobacterium tuberculosis H37Rv
  5u99-assembly1_A  TM=4.380E-01  e=5.357E+00  Mycobacterium tuberculosis H37Rv
  4yb7-assembly2_G  TM=3.734E-01  e=3.752E+00  Campylobacter jejuni RM1221